Protein AF-A0A9W7TCC4-F1 (afdb_monomer)

Sequence (166 aa):
MDSANQDINLNSPHKGLGSDSLSDVPEERGAVAVSPVTLPPGLTEEEAEELRLELTKVEEEMYTLRQVLSAKERHAAELKRKLGLSPLSELKQNITKSWQDVQTSNAYLSASSTLDDIANSEVYKKTQETLSQAGQKTSAAFSTVGTAISRKLGDMRALPFSNSFG

Secondary structure (DSSP, 8-state):
--PPPP-------------------------------PPPTT--HHHHHHHHHHHHHHHHHHHHHHHHHHHHHHHHHHHHHHTT--HHHHHHHHHHHHHHHHHH-HHHHHHHHHHHHHHHSHHHHHHHHHHHHHHHHHHHHHHHHHHHHHHHHHHHHTS-------

Solvent-accessible surface area (backbone atoms only — not comparable to full-atom values): 10327 Å² total; per-residue (Å²): 139,80,81,84,85,79,87,81,84,83,88,74,88,85,83,79,89,85,88,78,80,89,88,87,84,82,91,80,84,89,75,93,72,76,72,74,84,71,69,62,95,91,59,52,71,67,59,54,51,50,52,52,52,50,50,51,52,52,51,51,50,52,54,50,50,52,52,53,46,54,52,50,52,52,50,51,53,50,51,30,47,76,72,58,65,30,75,67,47,54,50,52,50,50,53,53,47,54,52,51,49,51,67,68,25,67,68,46,51,49,52,53,48,51,50,52,49,48,66,68,26,66,69,46,45,50,48,52,50,49,50,49,52,51,47,50,56,49,49,51,51,49,51,49,53,52,49,52,51,53,48,55,53,50,55,66,71,67,57,79,89,76,78,90,80,134

pLDDT: mean 75.92, std 17.82, range [37.34, 98.81]

Foldseek 3Di:
DDDDDDDDDPDDDDDDDDDDDDDDDDDDDDDPPPPPPPPDPPDDPVNVVVVVVVVVVVVVVVVVVVVVVVVVVVVVQVVCVVVQVHPVSVVVVVVVVVVVCCCPPPVNVVVVVVVVCCCPPPVNVVVVVVCVVVVVVVVVVVVVVVVVVVVVVVVVVPDDPDDDDD

Structure (mmCIF, N/CA/C/O backbone):
data_AF-A0A9W7TCC4-F1
#
_entry.id   AF-A0A9W7TCC4-F1
#
loop_
_atom_site.group_PDB
_atom_site.id
_atom_site.type_symbol
_atom_site.label_atom_id
_atom_site.label_alt_id
_atom_site.label_comp_id
_atom_site.label_asym_id
_atom_site.label_entity_id
_atom_site.label_seq_id
_atom_site.pdbx_PDB_ins_code
_atom_site.Cartn_x
_atom_site.Cartn_y
_atom_site.Cartn_z
_atom_site.occupancy
_atom_site.B_iso_or_equiv
_atom_site.auth_seq_id
_atom_site.auth_comp_id
_atom_site.auth_asym_id
_atom_site.auth_atom_id
_atom_site.pdbx_PDB_model_num
ATOM 1 N N . MET A 1 1 ? 30.306 -22.156 -1.796 1.00 43.38 1 MET A N 1
ATOM 2 C CA . MET A 1 1 ? 30.658 -23.392 -1.079 1.00 43.38 1 MET A CA 1
ATOM 3 C C . MET A 1 1 ? 31.672 -22.984 -0.024 1.00 43.38 1 MET A C 1
ATOM 5 O O . MET A 1 1 ? 32.713 -22.483 -0.413 1.00 43.38 1 MET A O 1
ATOM 9 N N . ASP A 1 2 ? 31.411 -22.972 1.278 1.00 48.81 2 ASP A N 1
ATOM 10 C CA . ASP A 1 2 ? 30.270 -23.456 2.055 1.00 48.81 2 ASP A CA 1
ATOM 11 C C . ASP A 1 2 ? 30.169 -22.654 3.361 1.00 48.81 2 ASP A C 1
ATOM 13 O O . ASP A 1 2 ? 31.183 -22.322 3.977 1.00 48.81 2 ASP A O 1
ATOM 17 N N . SER A 1 3 ? 28.937 -22.311 3.745 1.00 54.41 3 SER A N 1
ATOM 18 C CA . SER A 1 3 ? 28.612 -21.658 5.014 1.00 54.41 3 SER A CA 1
ATOM 19 C C . SER A 1 3 ? 28.713 -22.654 6.164 1.00 54.41 3 SER A C 1
ATOM 21 O O . SER A 1 3 ? 28.265 -23.793 6.054 1.00 54.41 3 SER A O 1
ATOM 23 N N . ALA A 1 4 ? 29.269 -22.184 7.279 1.00 55.31 4 ALA A N 1
ATOM 24 C CA . ALA A 1 4 ? 29.391 -22.912 8.531 1.00 55.31 4 ALA A CA 1
ATOM 25 C C . ALA A 1 4 ? 28.041 -23.481 9.007 1.00 55.31 4 ALA A C 1
ATOM 27 O O . ALA A 1 4 ? 27.043 -22.766 9.113 1.00 55.31 4 ALA A O 1
ATOM 28 N N . ASN A 1 5 ? 28.056 -24.782 9.295 1.00 57.69 5 ASN A N 1
ATOM 29 C CA . ASN A 1 5 ? 26.964 -25.559 9.866 1.00 57.69 5 ASN A CA 1
ATOM 30 C C . ASN A 1 5 ? 26.529 -24.985 11.224 1.00 57.69 5 ASN A C 1
ATOM 32 O O . ASN A 1 5 ? 27.350 -24.832 12.126 1.00 57.69 5 ASN A O 1
ATOM 36 N N . GLN A 1 6 ? 25.236 -24.692 11.366 1.00 61.41 6 GLN A N 1
ATOM 37 C CA . GLN A 1 6 ? 24.588 -24.456 12.654 1.00 61.41 6 GLN A CA 1
ATOM 38 C C . GLN A 1 6 ? 24.046 -25.791 13.176 1.00 61.41 6 GLN A C 1
ATOM 40 O O . GLN A 1 6 ? 23.186 -26.405 12.544 1.00 61.41 6 GLN A O 1
ATOM 45 N N . ASP A 1 7 ? 24.551 -26.230 14.326 1.00 58.03 7 ASP A N 1
ATOM 46 C CA . ASP A 1 7 ? 24.099 -27.428 15.030 1.00 58.03 7 ASP A CA 1
ATOM 47 C C . ASP A 1 7 ? 22.689 -27.224 15.612 1.00 58.03 7 ASP A C 1
ATOM 49 O O . ASP A 1 7 ? 22.500 -26.602 16.658 1.00 58.03 7 ASP A O 1
ATOM 53 N N . ILE A 1 8 ? 21.676 -27.772 14.941 1.00 63.12 8 ILE A N 1
ATOM 54 C CA . ILE A 1 8 ? 20.323 -27.941 15.487 1.00 63.12 8 ILE A CA 1
ATOM 55 C C . ILE A 1 8 ? 20.292 -29.228 16.314 1.00 63.12 8 ILE A C 1
ATOM 57 O O . ILE A 1 8 ? 20.083 -30.325 15.799 1.00 63.12 8 ILE A O 1
ATOM 61 N N . ASN A 1 9 ? 20.515 -29.097 17.620 1.00 54.69 9 ASN A N 1
ATOM 62 C CA . ASN A 1 9 ? 20.308 -30.182 18.574 1.00 54.69 9 ASN A CA 1
ATOM 63 C C . ASN A 1 9 ? 18.808 -30.306 18.900 1.00 54.69 9 ASN A C 1
ATOM 65 O O . ASN A 1 9 ? 18.261 -29.506 19.656 1.00 54.69 9 ASN A O 1
ATOM 69 N N . LEU A 1 10 ? 18.149 -31.311 18.315 1.00 63.31 10 LEU A N 1
ATOM 70 C CA . LEU A 1 10 ? 16.726 -31.624 18.505 1.00 63.31 10 LEU A CA 1
ATOM 71 C C . LEU A 1 10 ? 16.504 -32.884 19.355 1.00 63.31 10 LEU A C 1
ATOM 73 O O . LEU A 1 10 ? 15.651 -33.709 19.030 1.00 63.31 10 LEU A O 1
ATOM 77 N N . ASN A 1 11 ? 17.247 -33.060 20.449 1.00 51.44 11 ASN A N 1
ATOM 78 C CA . ASN A 1 11 ? 16.976 -34.167 21.364 1.00 51.44 11 ASN A CA 1
ATOM 79 C C . ASN A 1 11 ? 16.192 -33.712 22.606 1.00 51.44 11 ASN A C 1
ATOM 81 O O . ASN A 1 11 ? 16.758 -33.275 23.606 1.00 51.44 11 ASN A O 1
ATOM 85 N N . SER A 1 12 ? 14.869 -33.853 22.557 1.00 55.59 12 SER A N 1
ATOM 86 C CA . SER A 1 12 ? 14.015 -33.938 23.748 1.00 55.59 12 SER A CA 1
ATOM 87 C C . SER A 1 12 ? 12.952 -35.013 23.514 1.00 55.59 12 SER A C 1
ATOM 89 O O . SER A 1 12 ? 12.060 -34.810 22.690 1.00 55.59 12 SER A O 1
ATOM 91 N N . PRO A 1 13 ? 13.021 -36.170 24.196 1.00 55.50 13 PRO A N 1
ATOM 92 C CA . PRO A 1 13 ? 12.022 -37.214 24.047 1.00 55.50 13 PRO A CA 1
ATOM 93 C C . PRO A 1 13 ? 10.871 -36.960 25.025 1.00 55.50 13 PRO A C 1
ATOM 95 O O . PRO A 1 13 ? 10.950 -37.343 26.191 1.00 55.50 13 PRO A O 1
ATOM 98 N N . HIS A 1 14 ? 9.775 -36.352 24.563 1.00 47.50 14 HIS A N 1
ATOM 99 C CA . HIS A 1 14 ? 8.515 -36.425 25.305 1.00 47.50 14 HIS A CA 1
ATOM 100 C C . HIS A 1 14 ? 7.776 -37.712 24.927 1.00 47.50 14 HIS A C 1
ATOM 102 O O . HIS A 1 14 ? 7.157 -37.835 23.872 1.00 47.50 14 HIS A O 1
ATOM 108 N N . LYS A 1 15 ? 7.901 -38.695 25.819 1.00 57.75 15 LYS A N 1
ATOM 109 C CA . LYS A 1 15 ? 7.148 -39.947 25.858 1.00 57.75 15 LYS A CA 1
ATOM 110 C C . LYS A 1 15 ? 5.906 -39.741 26.734 1.00 57.75 15 LYS A C 1
ATOM 112 O O . LYS A 1 15 ? 6.040 -39.349 27.888 1.00 57.75 15 LYS A O 1
ATOM 117 N N . GLY A 1 16 ? 4.729 -40.041 26.190 1.00 40.12 16 GLY A N 1
ATOM 118 C CA . GLY A 1 16 ? 3.436 -40.075 26.890 1.00 40.12 16 GLY A CA 1
ATOM 119 C C . GLY A 1 16 ? 2.308 -40.177 25.857 1.00 40.12 16 GLY A C 1
ATOM 120 O O . GLY A 1 16 ? 1.907 -39.161 25.313 1.00 40.12 16 GLY A O 1
ATOM 121 N N . LEU A 1 17 ? 2.038 -41.354 25.281 1.00 46.97 17 LEU A N 1
ATOM 122 C CA . LEU A 1 17 ? 1.088 -42.379 25.760 1.00 46.97 17 LEU A CA 1
ATOM 123 C C . LEU A 1 17 ? -0.320 -41.827 26.027 1.00 46.97 17 LEU A C 1
ATOM 125 O O . LEU A 1 17 ? -0.515 -41.065 26.967 1.00 46.97 17 LEU A O 1
ATOM 129 N N . GLY A 1 18 ? -1.284 -42.291 25.225 1.00 39.81 18 GLY A N 1
ATOM 130 C CA . GLY A 1 18 ? -2.713 -42.109 25.481 1.00 39.81 18 GLY A CA 1
ATOM 131 C C . GLY A 1 18 ? -3.585 -42.008 24.229 1.00 39.81 18 GLY A C 1
ATOM 132 O O . GLY A 1 18 ? -4.419 -41.116 24.156 1.00 39.81 18 GLY A O 1
ATOM 133 N N . SER A 1 19 ? -3.394 -42.875 23.230 1.00 46.56 19 SER A N 1
ATOM 134 C CA . SER A 1 19 ? -4.420 -43.117 22.207 1.00 46.56 19 SER A CA 1
ATOM 135 C C . SER A 1 19 ? -4.948 -44.522 22.438 1.00 46.56 19 SER A C 1
ATOM 137 O O . SER A 1 19 ? -4.416 -45.476 21.884 1.00 46.56 19 SER A O 1
ATOM 139 N N . ASP A 1 20 ? -5.949 -44.634 23.309 1.00 41.66 20 ASP A N 1
ATOM 140 C CA . ASP A 1 20 ? -6.743 -45.847 23.438 1.00 41.66 20 ASP A CA 1
ATOM 141 C C . ASP A 1 20 ? -8.186 -45.543 23.036 1.00 41.66 20 ASP A C 1
ATOM 143 O O . ASP A 1 20 ? -8.933 -44.853 23.723 1.00 41.66 20 ASP A O 1
ATOM 147 N N . SER A 1 21 ? -8.509 -46.084 21.865 1.00 39.66 21 SER A N 1
ATOM 148 C CA . SER A 1 21 ? -9.738 -46.812 21.568 1.00 39.66 21 SER A CA 1
ATOM 149 C C . SER A 1 21 ? -11.073 -46.080 21.723 1.00 39.66 21 SER A C 1
ATOM 151 O O . SER A 1 21 ? -11.728 -46.079 22.763 1.00 39.66 21 SER A O 1
ATOM 153 N N . LEU A 1 22 ? -11.528 -45.550 20.589 1.00 46.53 22 LEU A N 1
ATOM 154 C CA . LEU A 1 22 ? -12.937 -45.331 20.303 1.00 46.53 22 LEU A CA 1
ATOM 155 C C . LEU A 1 22 ? -13.631 -46.689 20.090 1.00 46.53 22 LEU A C 1
ATOM 157 O O . LEU A 1 22 ? -13.135 -47.505 19.312 1.00 46.53 22 LEU A O 1
ATOM 161 N N . SER A 1 23 ? -14.839 -46.812 20.647 1.00 46.59 23 SER A N 1
ATOM 162 C CA . SER A 1 23 ? -15.944 -47.724 20.281 1.00 46.59 23 SER A CA 1
ATOM 163 C C . SER A 1 23 ? -16.209 -48.857 21.272 1.00 46.59 23 SER A C 1
ATOM 165 O O . SER A 1 23 ? -15.706 -49.961 21.107 1.00 46.59 23 SER A O 1
ATOM 167 N N . ASP A 1 24 ? -17.107 -48.605 22.226 1.00 37.34 24 ASP A N 1
ATOM 168 C CA . ASP A 1 24 ? -18.265 -49.488 22.386 1.00 37.34 24 ASP A CA 1
ATOM 169 C C . ASP A 1 24 ? -19.438 -48.705 22.999 1.00 37.34 24 ASP A C 1
ATOM 171 O O . ASP A 1 24 ? -19.295 -48.041 24.025 1.00 37.34 24 ASP A O 1
ATOM 175 N N . VAL A 1 25 ? -20.581 -48.732 22.318 1.00 50.84 25 VAL A N 1
ATOM 176 C CA . VAL A 1 25 ? -21.860 -48.147 22.739 1.00 50.84 25 VAL A CA 1
ATOM 177 C C . VAL A 1 25 ? -22.852 -49.299 22.793 1.00 50.84 25 VAL A C 1
ATOM 179 O O . VAL A 1 25 ? -22.995 -50.011 21.799 1.00 50.84 25 VAL A O 1
ATOM 182 N N . PRO A 1 26 ? -23.635 -49.396 23.875 1.00 52.12 26 PRO A N 1
ATOM 183 C CA . PRO A 1 26 ? -25.046 -49.694 23.694 1.00 52.12 26 PRO A CA 1
ATOM 184 C C . PRO A 1 26 ? -25.919 -48.589 24.290 1.00 52.12 26 PRO A C 1
ATOM 186 O O . PRO A 1 26 ? -25.767 -48.171 25.437 1.00 52.12 26 PRO A O 1
ATOM 189 N N . GLU A 1 27 ? -26.846 -48.133 23.454 1.00 55.88 27 GLU A N 1
ATOM 190 C CA . GLU A 1 27 ? -27.991 -47.303 23.795 1.00 55.88 27 GLU A CA 1
ATOM 191 C C . GLU A 1 27 ? -28.825 -47.931 24.923 1.00 55.88 27 GLU A C 1
ATOM 193 O O . GLU A 1 27 ? -29.210 -49.090 24.808 1.00 55.88 27 GLU A O 1
ATOM 198 N N . GLU A 1 28 ? -29.240 -47.146 25.923 1.00 40.44 28 GLU A N 1
ATOM 199 C CA . GLU A 1 28 ? -30.643 -47.181 26.353 1.00 40.44 28 GLU A CA 1
ATOM 200 C C . GLU A 1 28 ? -31.051 -45.938 27.165 1.00 40.44 28 GLU A C 1
ATOM 202 O O . GLU A 1 28 ? -30.526 -45.655 28.236 1.00 40.44 28 GLU A O 1
ATOM 207 N N . ARG A 1 29 ? -32.059 -45.238 26.633 1.00 44.53 29 ARG A N 1
ATOM 208 C CA . ARG A 1 29 ? -33.106 -44.470 27.330 1.00 44.53 29 ARG A CA 1
ATOM 209 C C . ARG A 1 29 ? -32.709 -43.429 28.389 1.00 44.53 29 ARG A C 1
ATOM 211 O O . ARG A 1 29 ? -32.609 -43.694 29.577 1.00 44.53 29 ARG A O 1
ATOM 218 N N . GLY A 1 30 ? -32.873 -42.177 27.963 1.00 45.75 30 GLY A N 1
ATOM 219 C CA . GLY A 1 30 ? -33.989 -41.384 28.482 1.00 45.75 30 GLY A CA 1
ATOM 220 C C . GLY A 1 30 ? -33.778 -40.685 29.821 1.00 45.75 30 GLY A C 1
ATOM 221 O O . GLY A 1 30 ? -34.358 -41.081 30.821 1.00 45.75 30 GLY A O 1
ATOM 222 N N . ALA A 1 31 ? -33.106 -39.539 29.785 1.00 39.94 31 ALA A N 1
ATOM 223 C CA . ALA A 1 31 ? -33.508 -38.362 30.548 1.00 39.94 31 ALA A CA 1
ATOM 224 C C . ALA A 1 31 ? -32.854 -37.136 29.909 1.00 39.94 31 ALA A C 1
ATOM 226 O O . ALA A 1 31 ? -31.634 -37.067 29.776 1.00 39.94 31 ALA A O 1
ATOM 227 N N . VAL A 1 32 ? -33.669 -36.164 29.503 1.00 49.84 32 VAL A N 1
ATOM 228 C CA . VAL A 1 32 ? -33.206 -34.823 29.143 1.00 49.84 32 VAL A CA 1
ATOM 229 C C . VAL A 1 32 ? -32.756 -34.157 30.442 1.00 49.84 32 VAL A C 1
ATOM 231 O O . VAL A 1 32 ? -33.521 -33.451 31.090 1.00 49.84 32 VAL A O 1
ATOM 234 N N . ALA A 1 33 ? -31.533 -34.446 30.876 1.00 41.66 33 ALA A N 1
ATOM 235 C CA . ALA A 1 33 ? -30.890 -33.705 31.944 1.00 41.66 33 ALA A CA 1
ATOM 236 C C . ALA A 1 33 ? -30.347 -32.412 31.331 1.00 41.66 33 ALA A C 1
ATOM 238 O O . ALA A 1 33 ? -29.205 -32.338 30.883 1.00 41.66 33 ALA A O 1
ATOM 239 N N . VAL A 1 34 ? -31.188 -31.376 31.297 1.00 50.44 34 VAL A N 1
ATOM 240 C CA . VAL A 1 34 ? -30.661 -30.016 31.413 1.00 50.44 34 VAL A CA 1
ATOM 241 C C . VAL A 1 34 ? -29.979 -29.996 32.775 1.00 50.44 34 VAL A C 1
ATOM 243 O O . VAL A 1 34 ? -30.662 -29.998 33.799 1.00 50.44 34 VAL A O 1
ATOM 246 N N . SER A 1 35 ? -28.647 -30.093 32.800 1.00 44.75 35 SER A N 1
ATOM 247 C CA . SER A 1 35 ? -27.892 -29.866 34.032 1.00 44.75 35 SER A CA 1
ATOM 248 C C . SER A 1 35 ? -28.373 -28.541 34.622 1.00 44.75 35 SER A C 1
ATOM 250 O O . SER A 1 35 ? -28.327 -27.533 33.908 1.00 44.75 35 SER A O 1
ATOM 252 N N . PRO A 1 36 ? -28.851 -28.507 35.879 1.00 49.94 36 PRO A N 1
ATOM 253 C CA . PRO A 1 36 ? -29.094 -27.235 36.525 1.00 49.94 36 PRO A CA 1
ATOM 254 C C . PRO A 1 36 ? -27.748 -26.518 36.542 1.00 49.94 36 PRO A C 1
ATOM 256 O O . PRO A 1 36 ? -26.736 -27.097 36.941 1.00 49.94 36 PRO A O 1
ATOM 259 N N . VAL A 1 37 ? -27.715 -25.284 36.047 1.00 60.62 37 VAL A N 1
ATOM 260 C CA . VAL A 1 37 ? -26.576 -24.392 36.249 1.00 60.62 37 VAL A CA 1
ATOM 261 C C . VAL A 1 37 ? -26.499 -24.169 37.757 1.00 60.62 37 VAL A C 1
ATOM 263 O O . VAL A 1 37 ? -27.180 -23.308 38.300 1.00 60.62 37 VAL A O 1
ATOM 266 N N . THR A 1 38 ? -25.775 -25.034 38.464 1.00 62.31 38 THR A N 1
ATOM 26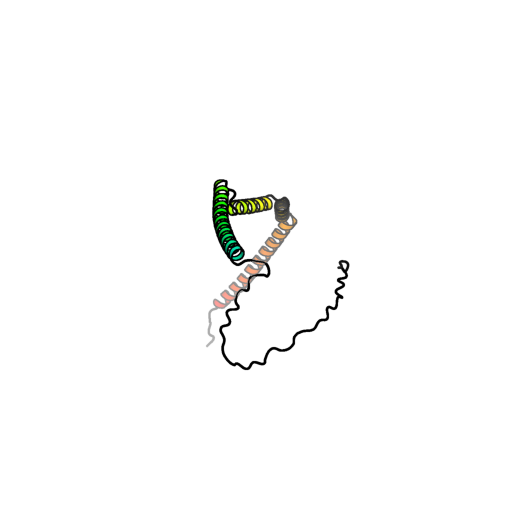7 C CA . THR A 1 38 ? -25.557 -24.897 39.900 1.00 62.31 38 THR A CA 1
ATOM 268 C C . THR A 1 38 ? -24.705 -23.655 40.098 1.00 62.31 38 THR A C 1
ATOM 270 O O . THR A 1 38 ? -23.599 -23.573 39.561 1.00 62.31 38 THR A O 1
ATOM 273 N N . LEU A 1 39 ? -25.251 -22.676 40.823 1.00 62.41 39 LEU A N 1
ATOM 274 C CA . LEU A 1 39 ? -24.539 -21.456 41.179 1.00 62.41 39 LEU A CA 1
ATOM 275 C C . LEU A 1 39 ? -23.186 -21.801 41.822 1.00 62.41 39 LEU A C 1
ATOM 277 O O . LEU A 1 39 ? -23.107 -22.757 42.603 1.00 62.41 39 LEU A O 1
ATOM 281 N N . PRO A 1 40 ? -22.113 -21.059 41.498 1.00 71.44 40 PRO A N 1
ATOM 282 C CA . PRO A 1 40 ? -20.815 -21.279 42.116 1.00 71.44 40 PRO A CA 1
ATOM 283 C C . PRO A 1 40 ? -20.931 -21.162 43.649 1.00 71.44 40 PRO A C 1
ATOM 285 O O . PRO A 1 40 ? -21.664 -20.304 44.147 1.00 71.44 40 PRO A O 1
ATOM 288 N N . PRO A 1 41 ? -20.238 -22.025 44.418 1.00 64.94 41 PRO A N 1
ATOM 289 C CA . PRO A 1 41 ? -20.377 -22.058 45.869 1.00 64.94 41 PRO A CA 1
ATOM 290 C C . PRO A 1 41 ? -19.979 -20.707 46.477 1.00 64.94 41 PRO A C 1
ATOM 292 O O . PRO A 1 41 ? -18.839 -20.273 46.333 1.00 64.94 41 PRO A O 1
ATOM 295 N N . GLY A 1 42 ? -20.932 -20.060 47.155 1.00 66.31 42 GLY A N 1
ATOM 296 C CA . GLY A 1 42 ? -20.759 -18.750 47.792 1.00 66.31 42 GLY A CA 1
ATOM 297 C C . GLY A 1 42 ? -21.479 -17.584 47.107 1.00 66.31 42 GLY A C 1
ATOM 298 O O . GLY A 1 42 ? -21.446 -16.492 47.660 1.00 66.31 42 GLY A O 1
ATOM 299 N N . LEU A 1 43 ? -22.133 -17.805 45.961 1.00 68.44 43 LEU A N 1
ATOM 300 C CA . LEU A 1 43 ? -22.915 -16.787 45.256 1.00 68.44 43 LEU A CA 1
ATOM 301 C C . LEU A 1 43 ? -24.412 -16.983 45.531 1.00 68.44 43 LEU A C 1
ATOM 303 O O . LEU A 1 43 ? -24.942 -18.079 45.327 1.00 68.44 43 LEU A O 1
ATOM 307 N N . THR A 1 44 ? -25.087 -15.942 46.011 1.00 82.69 44 THR A N 1
ATOM 308 C CA . THR A 1 44 ? -26.548 -15.959 46.177 1.00 82.69 44 THR A CA 1
ATOM 309 C C . THR A 1 44 ? -27.248 -15.805 44.822 1.00 82.69 44 THR A C 1
ATOM 311 O O . THR A 1 44 ? -26.654 -15.325 43.857 1.00 82.69 44 THR A O 1
ATOM 314 N N . GLU A 1 45 ? -28.508 -16.242 44.714 1.00 81.06 45 GLU A N 1
ATOM 315 C CA . GLU A 1 45 ? -29.257 -16.155 43.446 1.00 81.06 45 GLU A CA 1
ATOM 316 C C . GLU A 1 45 ? -29.431 -14.700 42.980 1.00 81.06 45 GLU A C 1
ATOM 318 O O . GLU A 1 45 ? -29.254 -14.413 41.801 1.00 81.06 45 GLU A O 1
ATOM 323 N N . GLU A 1 46 ? -29.668 -13.767 43.907 1.00 83.56 46 GLU A N 1
ATOM 324 C CA . GLU A 1 46 ? -29.775 -12.330 43.607 1.00 83.56 46 GLU A CA 1
ATOM 325 C C . GLU A 1 46 ? -28.476 -11.755 43.021 1.00 83.56 46 GLU A C 1
ATOM 327 O O . GLU A 1 46 ? -28.511 -11.072 41.998 1.00 83.56 46 GLU A O 1
ATOM 332 N N . GLU A 1 47 ? -27.317 -12.090 43.595 1.00 86.88 47 GLU A N 1
ATOM 333 C CA . GLU A 1 47 ? -26.014 -11.666 43.057 1.00 86.88 47 GLU A CA 1
ATOM 334 C C . GLU A 1 47 ? -25.755 -12.260 41.663 1.00 86.88 47 GLU A C 1
ATOM 336 O O . GLU A 1 47 ? -25.164 -11.617 40.793 1.00 86.88 47 GLU A O 1
ATOM 341 N N . ALA A 1 48 ? -26.209 -13.491 41.418 1.00 85.25 48 ALA A N 1
ATOM 342 C CA . ALA A 1 48 ? -26.082 -14.133 40.116 1.00 85.25 48 ALA A CA 1
ATOM 343 C C . ALA A 1 48 ? -26.963 -13.471 39.045 1.00 85.25 48 ALA A C 1
ATOM 345 O O . ALA A 1 48 ? -26.563 -13.396 37.880 1.00 85.25 48 ALA A O 1
ATOM 346 N N . GLU A 1 49 ? -28.161 -13.011 39.408 1.00 88.75 49 GLU A N 1
ATOM 347 C CA . GLU A 1 49 ? -29.037 -12.245 38.519 1.00 88.75 49 GLU A CA 1
ATOM 348 C C . GLU A 1 49 ? -28.469 -10.850 38.218 1.00 88.75 49 GLU A C 1
ATOM 350 O O . GLU A 1 49 ? -28.428 -10.462 37.046 1.00 88.75 49 GLU A O 1
ATOM 355 N N . GLU A 1 50 ? -27.942 -10.136 39.220 1.00 91.62 50 GLU A N 1
ATOM 356 C CA . GLU A 1 50 ? -27.262 -8.847 39.011 1.00 91.62 50 GLU A CA 1
ATOM 357 C C . GLU A 1 50 ? -26.068 -8.975 38.058 1.00 91.62 50 GLU A C 1
ATOM 359 O O . GLU A 1 50 ? -25.953 -8.198 37.108 1.00 91.62 50 GLU A O 1
ATOM 364 N N . LEU A 1 51 ? -25.223 -9.996 38.236 1.00 94.75 51 LEU A N 1
ATOM 365 C CA . LEU A 1 51 ? -24.080 -10.233 37.348 1.00 94.75 51 LEU A CA 1
ATOM 366 C C . LEU A 1 51 ? -24.508 -10.528 35.906 1.00 94.75 51 LEU A C 1
ATOM 368 O O . LEU A 1 51 ? -23.830 -10.113 34.966 1.00 94.75 51 LEU A O 1
ATOM 372 N N . ARG A 1 52 ? -25.634 -11.222 35.696 1.00 93.94 52 ARG A N 1
ATOM 373 C CA . ARG A 1 52 ? -26.175 -11.457 34.345 1.00 93.94 52 ARG A CA 1
ATOM 374 C C . ARG A 1 52 ? -26.678 -10.167 33.703 1.00 93.94 52 ARG A C 1
ATOM 376 O O . ARG A 1 52 ? -26.470 -9.968 32.503 1.00 93.94 52 ARG A O 1
ATOM 383 N N . LEU A 1 53 ? -27.313 -9.292 34.480 1.00 96.69 53 LEU A N 1
ATOM 384 C CA . LEU A 1 53 ? -27.757 -7.979 34.009 1.00 96.69 53 LEU A CA 1
ATOM 385 C C . LEU A 1 53 ? -26.568 -7.083 33.653 1.00 96.69 53 LEU A C 1
ATOM 387 O O . LEU A 1 53 ? -26.556 -6.481 32.579 1.00 96.69 53 LEU A O 1
ATOM 391 N N . GLU A 1 54 ? -25.551 -7.026 34.514 1.00 97.56 54 GLU A N 1
ATOM 392 C CA . GLU A 1 54 ? -24.335 -6.256 34.249 1.00 97.56 54 GLU A CA 1
ATOM 393 C C . GLU A 1 54 ? -23.593 -6.793 33.025 1.00 97.56 54 GLU A C 1
ATOM 395 O O . GLU A 1 54 ? -23.216 -6.012 32.152 1.00 97.56 54 GLU A O 1
ATOM 400 N N . LEU A 1 55 ? -23.454 -8.117 32.904 1.00 97.25 55 LEU A N 1
ATOM 401 C CA . LEU A 1 55 ? -22.849 -8.741 31.731 1.00 97.25 55 LEU A CA 1
ATOM 402 C C . LEU A 1 55 ? -23.590 -8.347 30.449 1.00 97.25 55 LEU A C 1
ATOM 404 O O . LEU A 1 55 ? -22.955 -7.897 29.499 1.00 97.25 55 LEU A O 1
ATOM 408 N N . THR A 1 56 ? -24.923 -8.441 30.451 1.00 97.94 56 THR A N 1
ATOM 409 C CA . THR A 1 56 ? -25.757 -8.051 29.301 1.00 97.94 56 THR A CA 1
ATOM 410 C C . THR A 1 56 ? -25.517 -6.588 28.925 1.00 97.94 56 THR A C 1
ATOM 412 O O . THR A 1 56 ? -25.285 -6.264 27.761 1.00 97.94 56 THR A O 1
ATOM 415 N N . LYS A 1 57 ? -25.488 -5.692 29.917 1.00 98.44 57 LYS A N 1
ATOM 416 C CA . LYS A 1 57 ? -25.210 -4.270 29.700 1.00 98.44 57 LYS A CA 1
ATOM 417 C C . LYS A 1 57 ? -23.809 -4.037 29.116 1.00 98.44 57 LYS A C 1
ATOM 419 O O . LYS A 1 57 ? -23.659 -3.263 28.172 1.00 98.44 57 LYS A O 1
ATOM 424 N N . VAL A 1 58 ? -22.783 -4.710 29.639 1.00 98.62 58 VAL A N 1
ATOM 425 C CA . VAL A 1 58 ? -21.404 -4.609 29.129 1.00 98.62 58 VAL A CA 1
ATOM 426 C C . VAL A 1 58 ? -21.309 -5.125 27.689 1.00 98.62 58 VAL A C 1
ATOM 428 O O . VAL A 1 58 ? -20.596 -4.543 26.868 1.00 98.62 58 VAL A O 1
ATOM 431 N N . GLU A 1 59 ? -22.043 -6.180 27.341 1.00 98.38 59 GLU A N 1
ATOM 432 C CA . GLU A 1 59 ? -22.107 -6.701 25.972 1.00 98.38 59 GLU A CA 1
ATOM 433 C C . GLU A 1 59 ? -22.763 -5.707 25.000 1.00 98.38 59 GLU A C 1
ATOM 435 O O . GLU A 1 59 ? -22.255 -5.499 23.892 1.00 98.38 59 GLU A O 1
ATOM 440 N N . GLU A 1 60 ? -23.837 -5.033 25.416 1.00 98.62 60 GLU A N 1
ATOM 441 C CA . GLU A 1 60 ? -24.487 -3.966 24.642 1.00 98.62 60 GLU A CA 1
ATOM 442 C C . GLU A 1 60 ? -23.575 -2.746 24.446 1.00 98.62 60 GLU A C 1
ATOM 444 O O . GLU A 1 60 ? -23.479 -2.188 23.342 1.00 98.62 60 GLU A O 1
ATOM 449 N N . GLU A 1 61 ? -22.854 -2.341 25.493 1.00 98.56 61 GLU A N 1
ATOM 450 C CA . GLU A 1 61 ? -21.848 -1.283 25.414 1.00 98.56 61 GLU A CA 1
ATOM 451 C C . GLU A 1 61 ? -20.715 -1.681 24.463 1.00 98.56 61 GLU A C 1
ATOM 453 O O . GLU A 1 61 ? -20.358 -0.905 23.573 1.00 98.56 61 GLU A O 1
ATOM 458 N N . MET A 1 62 ? -20.199 -2.912 24.561 1.00 98.56 62 MET A N 1
ATOM 459 C CA . MET A 1 62 ? -19.196 -3.438 23.633 1.00 98.56 62 MET A CA 1
ATOM 460 C C . MET A 1 62 ? -19.707 -3.397 22.188 1.00 98.56 62 MET A C 1
ATOM 462 O O . MET A 1 62 ? -18.975 -2.986 21.280 1.00 98.56 62 MET A O 1
ATOM 466 N N . TYR A 1 63 ? -20.951 -3.811 21.952 1.00 98.56 63 TYR A N 1
ATOM 467 C CA . TYR A 1 63 ? -21.560 -3.773 20.626 1.00 98.56 63 TYR A CA 1
ATOM 468 C C . TYR A 1 63 ? -21.649 -2.340 20.088 1.00 98.56 63 TYR A C 1
ATOM 470 O O . TYR A 1 63 ? -21.249 -2.061 18.952 1.00 98.56 63 TYR A O 1
ATOM 478 N N . THR A 1 64 ? -22.100 -1.404 20.919 1.00 98.62 64 THR A N 1
ATOM 479 C CA . THR A 1 64 ? -22.188 0.019 20.5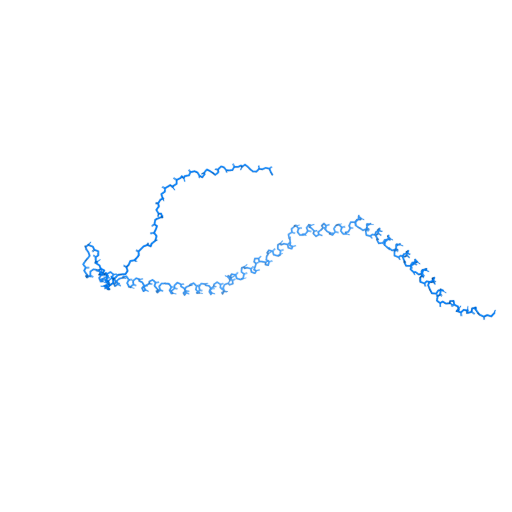73 1.00 98.62 64 THR A CA 1
ATOM 480 C C . THR A 1 64 ? -20.812 0.610 20.274 1.00 98.62 64 THR A C 1
ATOM 482 O O . THR A 1 64 ? -20.629 1.278 19.254 1.00 98.62 64 THR A O 1
ATOM 485 N N . LEU A 1 65 ? -19.807 0.315 21.099 1.00 98.81 65 LEU A N 1
ATOM 486 C CA . LEU A 1 65 ? -18.436 0.781 20.898 1.00 98.81 65 LEU A CA 1
ATOM 487 C C . LEU A 1 65 ? -17.848 0.271 19.579 1.00 98.81 65 LEU A C 1
ATOM 489 O O . LEU A 1 65 ? -17.216 1.045 18.861 1.00 98.81 65 LEU A O 1
ATOM 493 N N . ARG A 1 66 ? -18.107 -0.986 19.200 1.00 98.69 66 ARG A N 1
ATOM 494 C CA . ARG A 1 66 ? -17.697 -1.529 17.892 1.00 98.69 66 ARG A CA 1
ATOM 495 C C . ARG A 1 66 ? -18.338 -0.771 16.732 1.00 98.69 66 ARG A C 1
ATOM 497 O O . ARG A 1 66 ? -17.660 -0.464 15.751 1.00 98.69 66 ARG A O 1
ATOM 504 N N . GLN A 1 67 ? -19.622 -0.429 16.840 1.00 98.75 67 GLN A N 1
ATOM 505 C CA . GLN A 1 67 ? -20.306 0.363 15.815 1.00 98.75 67 GLN A CA 1
ATOM 506 C C . GLN A 1 67 ? -19.726 1.775 15.702 1.00 98.75 67 GLN A C 1
ATOM 508 O O . GLN A 1 67 ? -19.439 2.239 14.594 1.00 98.75 67 GLN A O 1
ATOM 513 N N . VAL A 1 68 ? -19.513 2.445 16.839 1.00 98.75 68 VAL A N 1
ATOM 514 C CA . VAL A 1 68 ? -18.906 3.781 16.889 1.00 98.75 68 VAL A CA 1
ATOM 515 C C . VAL A 1 68 ? -17.499 3.750 16.303 1.00 98.75 68 VAL A C 1
ATOM 517 O O . VAL A 1 68 ? -17.163 4.613 15.491 1.00 98.75 68 VAL A O 1
ATOM 520 N N . LEU A 1 69 ? -16.694 2.746 16.652 1.00 98.69 69 LEU A N 1
ATOM 521 C CA . LEU A 1 69 ? -15.354 2.567 16.103 1.00 98.69 69 LEU A CA 1
ATOM 522 C C . LEU A 1 69 ? -15.403 2.386 14.584 1.00 98.69 69 LEU A C 1
ATOM 524 O O . LEU A 1 69 ? -14.749 3.138 13.869 1.00 98.69 69 LEU A O 1
ATOM 528 N N . SER A 1 70 ? -16.253 1.491 14.077 1.00 98.44 70 SER A N 1
ATOM 529 C CA . SER A 1 70 ? -16.417 1.292 12.631 1.00 98.44 70 SER A CA 1
ATOM 530 C C . SER A 1 70 ? -16.860 2.577 11.912 1.00 98.44 70 SER A C 1
ATOM 532 O O . SER A 1 70 ? -16.404 2.886 10.808 1.00 98.44 70 SER A O 1
ATOM 534 N N . ALA A 1 71 ? -17.720 3.385 12.543 1.00 98.50 71 ALA A N 1
ATOM 535 C CA . ALA A 1 71 ? -18.097 4.697 12.023 1.00 98.50 71 ALA A CA 1
ATOM 536 C C . ALA A 1 71 ? -16.919 5.688 12.008 1.00 98.50 71 ALA A C 1
ATOM 538 O O . ALA A 1 71 ? -16.735 6.403 11.019 1.00 98.50 71 ALA A O 1
ATOM 539 N N . LYS A 1 72 ? -16.093 5.711 13.063 1.00 98.31 72 LYS A N 1
ATOM 540 C CA . LYS A 1 72 ? -14.872 6.531 13.142 1.00 98.31 72 LYS A CA 1
ATOM 541 C C . LYS A 1 72 ? -13.839 6.109 12.099 1.00 98.31 72 LYS A C 1
ATOM 543 O O . LYS A 1 72 ? -13.264 6.979 11.453 1.00 98.31 72 LYS A O 1
ATOM 548 N N . GLU A 1 73 ? -13.639 4.812 11.892 1.00 97.88 73 GLU A N 1
ATOM 549 C CA . GLU A 1 73 ? -12.735 4.265 10.875 1.00 97.88 73 GLU A CA 1
ATOM 550 C C . GLU A 1 73 ? -13.160 4.688 9.467 1.00 97.88 73 GLU A C 1
ATOM 552 O O . GLU A 1 73 ? -12.339 5.201 8.702 1.00 97.88 73 GLU A O 1
ATOM 557 N N . ARG A 1 74 ? -14.457 4.577 9.142 1.00 97.31 74 ARG A N 1
ATOM 558 C CA . ARG A 1 74 ? -14.999 5.091 7.873 1.00 97.31 74 ARG A CA 1
ATOM 559 C C . ARG A 1 74 ? -14.788 6.594 7.723 1.00 97.31 74 ARG A C 1
ATOM 561 O O . ARG A 1 74 ? -14.376 7.047 6.658 1.00 97.31 74 ARG A O 1
ATOM 568 N N . HIS A 1 75 ? -15.034 7.372 8.775 1.00 97.75 75 HIS A N 1
ATOM 569 C CA . HIS A 1 75 ? -14.818 8.817 8.738 1.00 97.75 75 HIS A CA 1
ATOM 570 C C . HIS A 1 75 ? -13.337 9.177 8.539 1.00 97.75 75 HIS A C 1
ATOM 572 O O . HIS A 1 75 ? -13.014 10.055 7.743 1.00 97.75 75 HIS A O 1
ATOM 578 N N . ALA A 1 76 ? -12.424 8.467 9.203 1.00 96.31 76 ALA A N 1
ATOM 579 C CA . ALA A 1 76 ? -10.988 8.646 9.022 1.00 96.31 76 ALA A CA 1
ATOM 580 C C . ALA A 1 76 ? -10.545 8.292 7.593 1.00 96.31 76 ALA A C 1
ATOM 582 O O . ALA A 1 76 ? -9.763 9.033 6.997 1.00 96.31 76 ALA A O 1
ATOM 583 N N . ALA A 1 77 ? -11.065 7.204 7.017 1.00 94.38 77 ALA A N 1
ATOM 584 C CA . ALA A 1 77 ? -10.809 6.838 5.624 1.00 94.38 77 ALA A CA 1
ATOM 585 C C . ALA A 1 77 ? -11.296 7.924 4.649 1.00 94.38 77 ALA A C 1
ATOM 587 O O . ALA A 1 77 ? -10.589 8.276 3.703 1.00 94.38 77 ALA A O 1
ATOM 588 N N . GLU A 1 78 ? -12.462 8.514 4.914 1.00 94.94 78 GLU A N 1
ATOM 589 C CA . GLU A 1 78 ? -12.995 9.619 4.119 1.00 94.94 78 GLU A CA 1
ATOM 590 C C . GLU A 1 78 ? -12.135 10.887 4.228 1.00 94.94 78 GLU A C 1
ATOM 592 O O . GLU A 1 78 ? -11.846 11.529 3.218 1.00 94.94 78 GLU A O 1
ATOM 597 N N . LEU A 1 79 ? -11.664 11.231 5.430 1.00 95.81 79 LEU A N 1
ATOM 598 C CA . LEU A 1 79 ? -10.728 12.341 5.627 1.00 95.81 79 LEU A CA 1
ATOM 599 C C . LEU A 1 79 ? -9.407 12.102 4.881 1.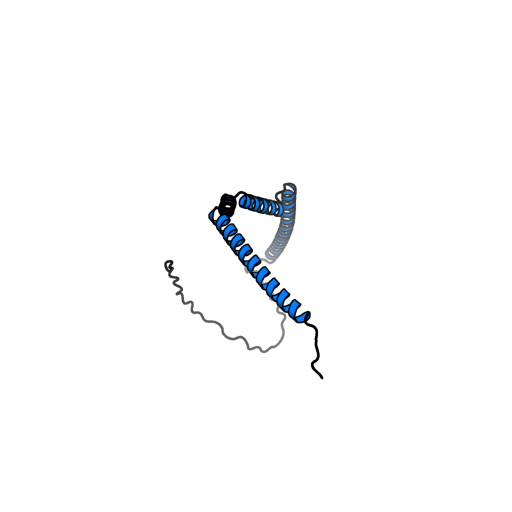00 95.81 79 LEU A C 1
ATOM 601 O O . LEU A 1 79 ? -8.945 12.997 4.176 1.00 95.81 79 LEU A O 1
ATOM 605 N N . LYS A 1 80 ? -8.834 10.890 4.957 1.00 94.00 80 LYS A N 1
ATOM 606 C CA . LYS A 1 80 ? -7.638 10.509 4.182 1.00 94.00 80 LYS A CA 1
ATOM 607 C C . LYS A 1 80 ? -7.864 10.674 2.680 1.00 94.00 80 LYS A C 1
ATOM 609 O O . LYS A 1 80 ? -7.013 11.237 1.998 1.00 94.00 80 LYS A O 1
ATOM 614 N N . ARG A 1 81 ? -9.028 10.255 2.171 1.00 91.00 81 ARG A N 1
ATOM 615 C CA . ARG A 1 81 ? -9.414 10.439 0.764 1.00 91.00 81 ARG A CA 1
ATOM 616 C C . ARG A 1 81 ? -9.467 11.918 0.377 1.00 91.00 81 ARG A C 1
ATOM 618 O O . ARG A 1 81 ? -8.886 12.282 -0.641 1.00 91.00 81 ARG A O 1
ATOM 625 N N . LYS A 1 82 ? -10.111 12.767 1.189 1.00 91.75 82 LYS A N 1
ATOM 626 C CA . LYS A 1 82 ? -10.191 14.224 0.956 1.00 91.75 82 LYS A CA 1
ATOM 627 C C . LYS A 1 82 ? -8.824 14.910 0.995 1.00 91.75 82 LYS A C 1
ATOM 629 O O . LYS A 1 82 ? -8.604 15.851 0.244 1.00 91.75 82 LYS A O 1
ATOM 634 N N . LEU A 1 83 ? -7.913 14.424 1.836 1.00 90.62 83 LEU A N 1
ATOM 635 C CA . LEU A 1 83 ? -6.528 14.899 1.916 1.00 90.62 83 LEU A CA 1
ATOM 636 C C . LEU A 1 83 ? -5.614 14.310 0.826 1.00 90.62 83 LEU A C 1
ATOM 638 O O . LEU A 1 83 ? -4.446 14.676 0.755 1.00 90.62 83 LEU A O 1
ATOM 642 N N . GLY A 1 84 ? -6.104 13.391 -0.012 1.00 86.69 84 GLY A N 1
ATOM 643 C CA . GLY A 1 84 ? -5.302 12.737 -1.053 1.00 86.69 84 GLY A CA 1
ATOM 644 C C . GLY A 1 84 ? -4.381 11.613 -0.555 1.00 86.69 84 GLY A C 1
ATOM 645 O O . GLY A 1 84 ? -3.660 11.025 -1.361 1.00 86.69 84 GLY A O 1
ATOM 646 N N . LEU A 1 85 ? -4.455 11.251 0.730 1.00 85.38 85 LEU A N 1
ATOM 647 C CA . LEU A 1 85 ? -3.725 10.152 1.389 1.00 85.38 85 LEU A CA 1
ATOM 648 C C . LEU A 1 85 ? -4.448 8.805 1.210 1.00 85.38 85 LEU A C 1
ATOM 650 O O . LEU A 1 85 ? -4.624 8.016 2.139 1.00 85.38 85 LEU A O 1
ATOM 654 N N . SER A 1 86 ? -4.987 8.587 0.015 1.00 85.62 86 SER A N 1
ATOM 655 C CA . SER A 1 86 ? -5.626 7.324 -0.343 1.00 85.62 86 SER A CA 1
ATOM 656 C C . SER A 1 86 ? -4.545 6.260 -0.581 1.00 85.62 86 SER A C 1
ATOM 658 O O . SER A 1 86 ? -3.574 6.565 -1.277 1.00 85.62 86 SER A O 1
ATOM 660 N N . PRO A 1 87 ? -4.726 5.001 -0.133 1.00 80.56 87 PRO A N 1
ATOM 661 C CA . PRO A 1 87 ? -3.792 3.907 -0.424 1.00 80.56 87 PRO A CA 1
ATOM 662 C C . PRO A 1 87 ? -3.463 3.761 -1.920 1.00 80.56 87 PRO A C 1
ATOM 664 O O . PRO A 1 87 ? -2.338 3.441 -2.294 1.00 80.56 87 PRO A O 1
ATOM 667 N N . LEU A 1 88 ? -4.430 4.056 -2.799 1.00 83.44 88 LEU A N 1
ATOM 668 C CA . LEU A 1 88 ? -4.226 4.032 -4.249 1.00 83.44 88 LEU A CA 1
ATOM 669 C C . LEU A 1 88 ? -3.365 5.208 -4.744 1.00 83.44 88 LEU A C 1
ATOM 671 O O . LEU A 1 88 ? -2.610 5.060 -5.702 1.00 83.44 88 LEU A O 1
ATOM 675 N N . SER A 1 89 ? -3.477 6.371 -4.098 1.00 82.19 89 SER A N 1
ATOM 676 C CA . SER A 1 89 ? -2.668 7.560 -4.396 1.00 82.19 89 SER A CA 1
ATOM 677 C C . SER A 1 89 ? -1.200 7.319 -4.043 1.00 82.19 89 SER A C 1
ATOM 679 O O . SER A 1 89 ? -0.323 7.558 -4.873 1.00 82.19 89 SER A O 1
ATOM 681 N N . GLU A 1 90 ? -0.941 6.748 -2.864 1.00 84.50 90 GLU A N 1
ATOM 682 C CA . GLU A 1 90 ? 0.403 6.368 -2.414 1.00 84.50 90 GLU A CA 1
ATOM 683 C C . GLU A 1 90 ? 1.025 5.299 -3.319 1.00 84.50 90 GLU A C 1
ATOM 685 O O . GLU A 1 90 ? 2.179 5.427 -3.729 1.00 84.50 90 GLU A O 1
ATOM 690 N N . LEU A 1 91 ? 0.254 4.275 -3.707 1.00 86.62 91 LEU A N 1
ATOM 691 C CA . LEU A 1 91 ? 0.713 3.256 -4.653 1.00 86.62 91 LEU A CA 1
ATOM 692 C C . LEU A 1 91 ? 1.065 3.868 -6.014 1.00 86.62 91 LEU A C 1
ATOM 694 O O . LEU A 1 91 ? 2.140 3.606 -6.551 1.00 86.62 91 LEU A O 1
ATOM 698 N N . LYS A 1 92 ? 0.178 4.706 -6.567 1.00 87.75 92 LYS A N 1
ATOM 699 C CA . LYS A 1 92 ? 0.413 5.374 -7.852 1.00 87.75 92 LYS A CA 1
ATOM 700 C C . LYS A 1 92 ? 1.663 6.248 -7.793 1.00 87.75 92 LYS A C 1
ATOM 702 O O . LYS A 1 92 ? 2.467 6.206 -8.723 1.00 87.75 92 LYS A O 1
ATOM 707 N N . GLN A 1 93 ? 1.836 7.022 -6.724 1.00 88.44 93 GLN A N 1
ATOM 708 C CA . GLN A 1 93 ? 3.020 7.858 -6.542 1.00 88.44 93 GLN A CA 1
ATOM 709 C C . GLN A 1 93 ? 4.295 7.025 -6.423 1.00 88.44 93 GLN A C 1
ATOM 711 O O . GLN A 1 93 ? 5.259 7.337 -7.116 1.00 88.44 93 GLN A O 1
ATOM 716 N N . ASN A 1 94 ? 4.296 5.953 -5.627 1.00 90.94 94 ASN A N 1
ATOM 717 C CA . ASN A 1 94 ? 5.460 5.077 -5.489 1.00 90.94 94 ASN A CA 1
ATOM 718 C C . ASN A 1 94 ? 5.840 4.418 -6.815 1.00 90.94 94 ASN A C 1
ATOM 720 O O . ASN A 1 94 ? 6.998 4.486 -7.199 1.00 90.94 94 ASN A O 1
ATOM 724 N N . ILE A 1 95 ? 4.881 3.864 -7.563 1.00 90.12 95 ILE A N 1
ATOM 725 C CA . ILE A 1 95 ? 5.164 3.252 -8.872 1.00 90.12 95 ILE A CA 1
ATOM 726 C C . ILE A 1 95 ? 5.682 4.297 -9.865 1.00 90.1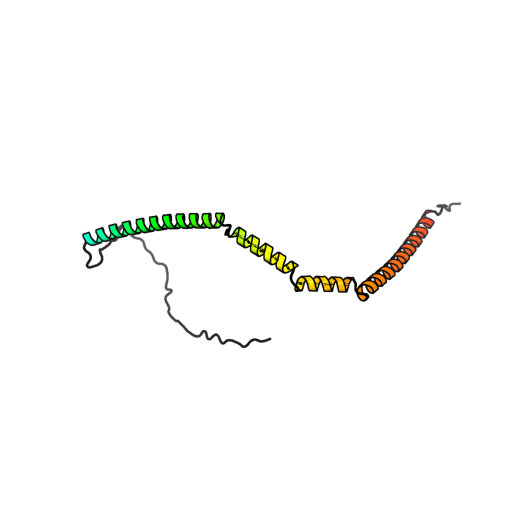2 95 ILE A C 1
ATOM 728 O O . ILE A 1 95 ? 6.675 4.054 -10.544 1.00 90.12 95 ILE A O 1
ATOM 732 N N . THR A 1 96 ? 5.038 5.468 -9.936 1.00 88.56 96 THR A N 1
ATOM 733 C CA . THR A 1 96 ? 5.465 6.551 -10.839 1.00 88.56 96 THR A CA 1
ATOM 734 C C . THR A 1 96 ? 6.885 6.994 -10.507 1.00 88.56 96 THR A C 1
ATOM 736 O O . THR A 1 96 ? 7.711 7.139 -11.402 1.00 88.56 96 THR A O 1
ATOM 739 N N . LYS A 1 97 ? 7.186 7.159 -9.217 1.00 90.38 97 LYS A N 1
ATOM 740 C CA . LYS A 1 97 ? 8.510 7.541 -8.741 1.00 90.38 97 LYS A CA 1
ATOM 741 C C . LYS A 1 97 ? 9.543 6.456 -9.018 1.00 90.38 97 LYS A C 1
ATOM 743 O O . LYS A 1 97 ? 10.547 6.756 -9.637 1.00 90.38 97 LYS A O 1
ATOM 748 N N . SER A 1 98 ? 9.278 5.204 -8.653 1.00 9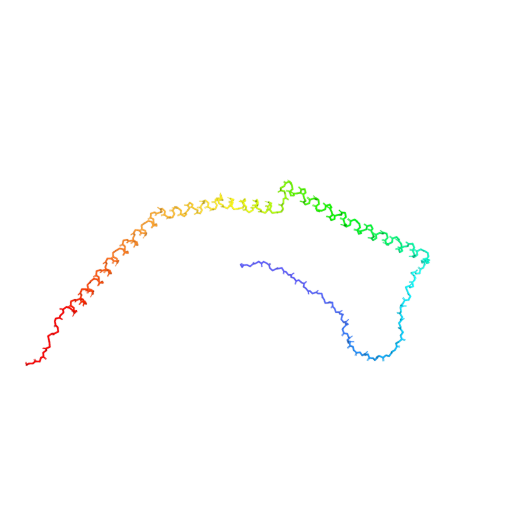0.81 98 SER A N 1
ATOM 749 C CA . SER A 1 98 ? 10.189 4.089 -8.925 1.00 90.81 98 SER A CA 1
ATOM 750 C C . SER A 1 98 ? 10.461 3.915 -10.420 1.00 90.81 98 SER A C 1
ATOM 752 O O . SER A 1 98 ? 11.592 3.642 -10.804 1.00 90.81 98 SER A O 1
ATOM 754 N N . TRP A 1 99 ? 9.460 4.118 -11.280 1.00 88.62 99 TRP A N 1
ATOM 755 C CA . TRP A 1 99 ? 9.655 4.119 -12.729 1.00 88.62 99 TRP A CA 1
ATOM 756 C C . TRP A 1 99 ? 10.556 5.270 -13.192 1.00 88.62 99 TRP A C 1
ATOM 758 O O . TRP A 1 99 ? 11.512 5.051 -13.938 1.00 88.62 99 TRP A O 1
ATOM 768 N N . GLN A 1 100 ? 10.285 6.487 -12.716 1.00 88.12 100 GLN A N 1
ATOM 769 C CA . GLN A 1 100 ? 11.098 7.662 -13.021 1.00 88.12 100 GLN A CA 1
ATOM 770 C C . GLN A 1 100 ? 12.542 7.492 -12.524 1.00 88.12 100 GLN A C 1
ATOM 772 O O . GLN A 1 100 ? 13.491 7.830 -13.233 1.00 88.12 100 GLN A O 1
ATOM 777 N N . ASP A 1 101 ? 12.714 6.918 -11.335 1.00 88.94 101 ASP A N 1
ATOM 778 C CA . ASP A 1 101 ? 14.007 6.635 -10.719 1.00 88.94 101 ASP A CA 1
ATOM 779 C C . ASP A 1 101 ? 14.780 5.605 -11.548 1.00 88.94 101 ASP A C 1
ATOM 781 O O . ASP A 1 101 ? 15.975 5.767 -11.758 1.00 88.94 101 ASP A O 1
ATOM 785 N N . VAL A 1 102 ? 14.115 4.587 -12.102 1.00 83.38 102 VAL A N 1
ATOM 786 C CA . VAL A 1 102 ? 14.752 3.629 -13.020 1.00 83.38 102 VAL A CA 1
ATOM 787 C C . VAL A 1 102 ? 15.202 4.316 -14.311 1.00 83.38 102 VAL A C 1
ATOM 789 O O . VAL A 1 102 ? 16.351 4.132 -14.710 1.00 83.38 102 VAL A O 1
ATOM 792 N N . GLN A 1 103 ? 14.356 5.146 -14.929 1.00 79.00 103 GLN A N 1
ATOM 793 C CA . GLN A 1 103 ? 14.705 5.879 -16.157 1.00 79.00 103 GLN A CA 1
ATOM 794 C C . GLN A 1 103 ? 15.856 6.874 -15.964 1.00 79.00 103 GLN A C 1
ATOM 796 O O . GLN A 1 103 ? 16.657 7.084 -16.870 1.00 79.00 103 GLN A O 1
ATOM 801 N N . THR A 1 104 ? 15.932 7.503 -14.794 1.00 78.25 104 THR A N 1
ATOM 802 C CA . THR A 1 104 ? 16.971 8.489 -14.460 1.00 78.25 104 THR A CA 1
ATOM 803 C C . THR A 1 104 ? 18.168 7.874 -13.742 1.00 78.25 104 THR A C 1
ATOM 805 O O . THR A 1 104 ? 19.155 8.564 -13.483 1.00 78.25 104 THR A O 1
ATOM 808 N N . SER A 1 105 ? 18.111 6.578 -13.424 1.00 84.38 105 SER A N 1
ATOM 809 C CA . SER A 1 105 ? 19.184 5.897 -12.714 1.00 84.38 105 SER A CA 1
ATOM 810 C C . SER A 1 105 ? 20.479 5.935 -13.520 1.00 84.38 105 SER A C 1
ATOM 812 O O . SER A 1 105 ? 20.500 5.712 -14.732 1.00 84.38 105 SER A O 1
ATOM 814 N N . ASN A 1 106 ? 21.594 6.135 -12.812 1.00 74.88 106 ASN A N 1
ATOM 815 C CA . ASN A 1 106 ? 22.927 6.043 -13.402 1.00 74.88 106 ASN A CA 1
ATOM 816 C C . ASN A 1 106 ? 23.159 4.687 -14.075 1.00 74.88 106 ASN A C 1
ATOM 818 O O . ASN A 1 106 ? 23.861 4.637 -15.072 1.00 74.88 106 ASN A O 1
ATOM 822 N N . ALA A 1 107 ? 22.555 3.603 -13.580 1.00 76.81 107 ALA A N 1
ATOM 823 C CA . ALA A 1 107 ? 22.639 2.295 -14.221 1.00 76.81 107 ALA A CA 1
ATOM 824 C C . ALA A 1 107 ? 21.969 2.290 -15.606 1.00 76.81 107 ALA A C 1
ATOM 826 O O . ALA A 1 107 ? 22.586 1.830 -16.562 1.00 76.81 107 ALA A O 1
ATOM 827 N N . TYR A 1 108 ? 20.756 2.843 -15.736 1.00 77.62 108 TYR A N 1
ATOM 828 C CA . TYR A 1 108 ? 20.071 2.957 -17.027 1.00 77.62 108 TYR A CA 1
ATOM 829 C C . TYR A 1 108 ? 20.801 3.910 -17.978 1.00 77.62 108 TYR A C 1
ATOM 831 O O . TYR A 1 108 ? 21.052 3.553 -19.124 1.00 77.62 108 TYR A O 1
ATOM 839 N N . LEU A 1 109 ? 21.207 5.090 -17.502 1.00 82.44 109 LEU A N 1
ATOM 840 C CA . LEU A 1 109 ? 21.947 6.061 -18.314 1.00 82.44 109 LEU A CA 1
ATOM 841 C C . LEU A 1 109 ? 23.315 5.523 -18.748 1.00 82.44 109 LEU A C 1
ATOM 843 O O . LEU A 1 109 ? 23.688 5.680 -19.906 1.00 82.44 109 LEU A O 1
ATOM 847 N N . SER A 1 110 ? 24.034 4.832 -17.860 1.00 78.75 110 SER A N 1
ATOM 848 C CA . SER A 1 110 ? 25.323 4.215 -18.193 1.00 78.75 110 SER A CA 1
ATOM 849 C C . SER A 1 110 ? 25.147 3.045 -19.150 1.00 78.75 110 SER A C 1
ATOM 851 O O . SER A 1 110 ? 25.920 2.929 -20.089 1.00 78.75 110 SER A O 1
ATOM 853 N N . ALA A 1 111 ? 24.127 2.201 -18.966 1.00 80.00 111 ALA A N 1
ATOM 854 C CA . ALA A 1 111 ? 23.831 1.111 -19.894 1.00 80.00 111 ALA A CA 1
ATOM 855 C C . ALA A 1 111 ? 23.388 1.628 -21.272 1.00 80.00 111 ALA A C 1
ATOM 857 O O . ALA A 1 111 ? 23.770 1.070 -22.296 1.00 80.00 111 ALA A O 1
ATOM 858 N N . SER A 1 112 ? 22.608 2.710 -21.313 1.00 77.81 112 SER A N 1
ATOM 859 C CA . SER A 1 112 ? 22.236 3.365 -22.567 1.00 77.81 112 SER A CA 1
ATOM 860 C C . SER A 1 112 ? 23.450 3.999 -23.242 1.00 77.81 112 SER A C 1
ATOM 862 O O . SER A 1 112 ? 23.588 3.874 -24.453 1.00 77.81 112 SER A O 1
ATOM 864 N N . SER A 1 113 ? 24.336 4.642 -22.476 1.00 79.75 113 SER A N 1
ATOM 865 C CA . SER A 1 113 ? 25.580 5.216 -22.995 1.00 79.75 113 SER A CA 1
ATOM 866 C C . SER A 1 113 ? 26.505 4.133 -23.535 1.00 79.75 113 SER A C 1
ATOM 868 O O . SER A 1 113 ? 26.996 4.269 -24.644 1.00 79.75 113 SER A O 1
ATOM 870 N N . THR A 1 114 ? 26.698 3.023 -22.816 1.00 80.19 114 THR A N 1
ATOM 871 C CA . THR A 1 114 ? 27.558 1.932 -23.295 1.00 80.19 114 THR A CA 1
ATOM 872 C C . THR A 1 114 ? 26.969 1.232 -24.513 1.00 80.19 114 THR A C 1
ATOM 874 O O . THR A 1 114 ? 27.720 0.825 -25.394 1.00 80.19 114 THR A O 1
ATOM 877 N N . LEU A 1 115 ? 25.642 1.100 -24.605 1.00 83.88 115 LEU A N 1
ATOM 878 C CA . LEU A 1 115 ? 24.992 0.608 -25.819 1.00 83.88 115 LEU A CA 1
ATOM 879 C C . LEU A 1 115 ? 25.203 1.554 -27.001 1.00 83.88 115 LEU A C 1
ATOM 881 O O . LEU A 1 115 ? 25.491 1.075 -28.097 1.00 83.88 115 LEU A O 1
ATOM 885 N N . ASP A 1 116 ? 25.094 2.865 -26.787 1.00 84.62 116 ASP A N 1
ATOM 886 C CA . ASP A 1 116 ? 25.362 3.858 -27.828 1.00 84.62 116 ASP A CA 1
ATOM 887 C C . ASP A 1 116 ? 26.839 3.835 -28.251 1.00 84.62 116 ASP A C 1
ATOM 889 O O . ASP A 1 116 ? 27.141 3.800 -29.443 1.00 84.62 116 ASP A O 1
ATOM 893 N N . ASP A 1 117 ? 27.758 3.711 -27.291 1.00 85.25 117 ASP A N 1
ATOM 894 C CA . ASP A 1 117 ? 29.195 3.568 -27.532 1.00 85.25 117 ASP A CA 1
ATOM 895 C C . ASP A 1 117 ? 29.509 2.296 -28.329 1.00 85.25 117 ASP A C 1
ATOM 897 O O . ASP A 1 117 ? 30.289 2.328 -29.280 1.00 85.25 117 ASP A O 1
ATOM 901 N N . ILE A 1 118 ? 28.880 1.164 -27.990 1.00 82.94 118 ILE A N 1
ATOM 902 C CA . ILE A 1 118 ? 29.048 -0.100 -28.718 1.00 82.94 118 ILE A CA 1
ATOM 903 C C . ILE A 1 118 ? 28.481 0.021 -30.134 1.00 82.94 118 ILE A C 1
ATOM 905 O O . ILE A 1 118 ? 29.165 -0.361 -31.085 1.00 82.94 118 ILE A O 1
ATOM 909 N N . ALA A 1 119 ? 27.275 0.573 -30.295 1.00 82.75 119 A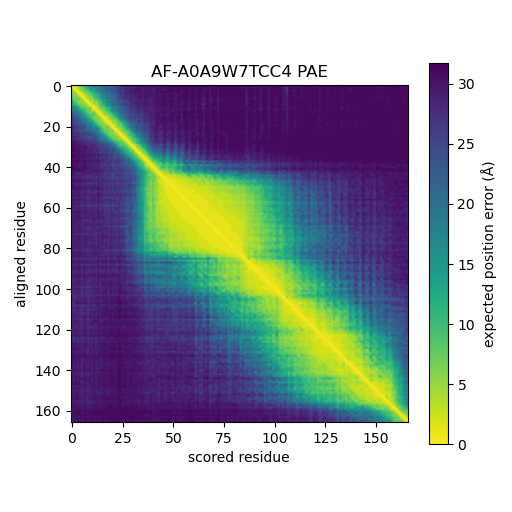LA A N 1
ATOM 910 C CA . ALA A 1 119 ? 26.633 0.757 -31.597 1.00 82.75 119 ALA A CA 1
ATOM 911 C C . ALA A 1 119 ? 27.423 1.718 -32.501 1.00 82.75 119 ALA A C 1
ATOM 913 O O . ALA A 1 119 ? 27.507 1.522 -33.716 1.00 82.75 119 ALA A O 1
ATOM 914 N N . ASN A 1 120 ? 28.046 2.738 -31.913 1.00 82.31 120 ASN A N 1
ATOM 915 C CA . ASN A 1 120 ? 28.876 3.691 -32.634 1.00 82.31 120 ASN A CA 1
ATOM 916 C C . ASN A 1 120 ? 30.336 3.264 -32.780 1.00 82.31 120 ASN A C 1
ATOM 918 O O . ASN A 1 120 ? 31.051 3.898 -33.566 1.00 82.31 120 ASN A O 1
ATOM 922 N N . SER A 1 121 ? 30.759 2.202 -32.089 1.00 88.31 121 SER A N 1
ATOM 923 C CA . SER A 1 121 ? 32.139 1.732 -32.094 1.00 88.31 121 SER A CA 1
ATOM 924 C C . SER A 1 121 ? 32.608 1.342 -33.492 1.00 88.31 121 SER A C 1
ATOM 926 O O . SER A 1 121 ? 31.876 0.760 -34.299 1.00 88.31 121 SER A O 1
ATOM 928 N N . GLU A 1 122 ? 33.882 1.615 -33.762 1.00 83.94 122 GLU A N 1
ATOM 929 C CA . GLU A 1 122 ? 34.524 1.218 -35.014 1.00 83.94 122 GLU A CA 1
ATOM 930 C C . GLU A 1 122 ? 34.512 -0.299 -35.199 1.00 83.94 122 GLU A C 1
ATOM 932 O O . GLU A 1 122 ? 34.393 -0.776 -36.320 1.00 83.94 122 GLU A O 1
ATOM 937 N N . VAL A 1 123 ? 34.580 -1.074 -34.111 1.00 84.69 123 VAL A N 1
ATOM 938 C CA . VAL A 1 123 ? 34.529 -2.541 -34.163 1.00 84.69 123 VAL A CA 1
ATOM 939 C C . VAL A 1 123 ? 33.155 -3.020 -34.634 1.00 84.69 123 VAL A C 1
ATOM 941 O O . VAL A 1 123 ? 33.084 -3.864 -35.531 1.00 84.69 123 VAL A O 1
ATOM 944 N N . TYR A 1 124 ? 32.068 -2.462 -34.088 1.00 85.62 124 TYR A N 1
ATOM 945 C CA . TYR A 1 124 ? 30.709 -2.785 -34.525 1.00 85.62 124 TYR A CA 1
ATOM 946 C C . TYR A 1 124 ? 30.465 -2.325 -35.964 1.00 85.62 124 TYR A C 1
ATOM 948 O O . TYR A 1 124 ? 30.065 -3.138 -36.795 1.00 85.62 124 TYR A O 1
ATOM 956 N N . LYS A 1 125 ? 30.796 -1.070 -36.299 1.00 87.62 125 LYS A N 1
ATOM 957 C CA . LYS A 1 125 ? 30.651 -0.527 -37.660 1.00 87.62 125 LYS A CA 1
ATOM 958 C C . LYS A 1 125 ? 31.460 -1.313 -38.683 1.00 87.62 125 LYS A C 1
ATOM 960 O O . LYS A 1 125 ? 30.917 -1.705 -39.704 1.00 87.62 125 LYS A O 1
ATOM 965 N N . LYS A 1 126 ? 32.720 -1.640 -38.394 1.00 89.69 126 LYS A N 1
ATOM 966 C CA . LYS A 1 126 ? 33.575 -2.437 -39.285 1.00 89.69 126 LYS A CA 1
ATOM 967 C C . LYS A 1 126 ? 33.072 -3.869 -39.432 1.00 89.69 126 LYS A C 1
ATOM 969 O O . LYS A 1 126 ? 33.172 -4.435 -40.518 1.00 89.69 126 LYS A O 1
ATOM 974 N N . THR A 1 127 ? 32.499 -4.457 -38.382 1.00 86.00 127 THR A N 1
ATOM 975 C CA . THR A 1 127 ? 31.851 -5.779 -38.455 1.00 86.00 127 THR A CA 1
ATOM 976 C C . THR A 1 127 ? 30.575 -5.718 -39.289 1.00 86.00 127 THR A C 1
ATOM 978 O O . THR A 1 127 ? 30.393 -6.550 -40.174 1.00 86.00 127 THR A O 1
ATOM 981 N N . GLN A 1 128 ? 29.730 -4.707 -39.072 1.00 87.06 128 GLN A N 1
ATOM 982 C CA . GLN A 1 128 ? 28.529 -4.447 -39.863 1.00 87.06 128 GLN A CA 1
ATOM 983 C C . GLN A 1 128 ? 28.880 -4.208 -41.334 1.00 87.06 128 GLN A C 1
ATOM 985 O O . GLN A 1 128 ? 28.256 -4.791 -42.216 1.00 87.06 128 GLN A O 1
ATOM 990 N N . GLU A 1 129 ? 29.896 -3.398 -41.616 1.00 86.56 129 GLU A N 1
ATOM 991 C CA . GLU A 1 129 ? 30.398 -3.146 -42.964 1.00 86.56 129 GLU A CA 1
ATOM 992 C C . GLU A 1 129 ? 30.976 -4.412 -43.589 1.00 86.56 129 GLU A C 1
ATOM 994 O O . GLU A 1 129 ? 30.660 -4.710 -44.735 1.00 86.56 129 GLU A O 1
ATOM 999 N N . THR A 1 130 ? 31.766 -5.196 -42.853 1.00 85.88 130 THR A N 1
ATOM 1000 C CA . THR A 1 130 ? 32.343 -6.453 -43.358 1.00 85.88 130 THR A CA 1
ATOM 1001 C C . THR A 1 130 ? 31.250 -7.471 -43.665 1.00 85.88 130 THR A C 1
ATOM 1003 O O . THR A 1 130 ? 31.268 -8.082 -44.732 1.00 85.88 130 THR A O 1
ATOM 1006 N N . LEU A 1 131 ? 30.267 -7.622 -42.774 1.00 86.75 131 LEU A N 1
ATOM 1007 C CA . LEU A 1 131 ? 29.118 -8.501 -42.973 1.00 86.75 131 LEU A CA 1
ATOM 1008 C C . LEU A 1 131 ? 28.247 -8.0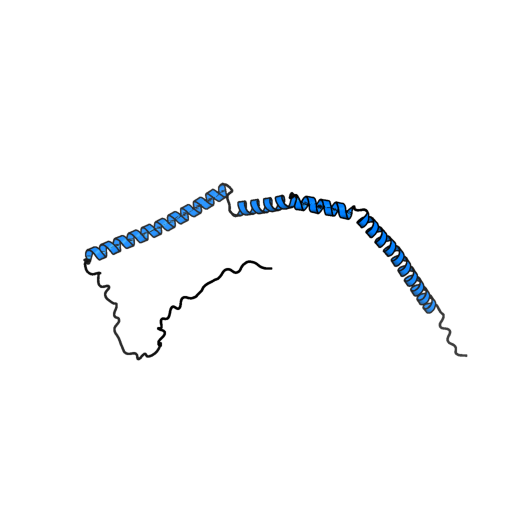21 -44.137 1.00 86.75 131 LEU A C 1
ATOM 1010 O O . LEU A 1 131 ? 27.844 -8.830 -44.964 1.00 86.75 131 LEU A O 1
ATOM 1014 N N . SER A 1 132 ? 27.994 -6.716 -44.239 1.00 88.81 132 SER A N 1
ATOM 1015 C CA . SER A 1 132 ? 27.238 -6.115 -45.340 1.00 88.81 132 SER A CA 1
ATOM 1016 C C . SER A 1 132 ? 27.961 -6.301 -46.676 1.00 88.81 132 SER A C 1
ATOM 1018 O O . SER A 1 132 ? 27.361 -6.756 -47.645 1.00 88.81 132 SER A O 1
ATOM 1020 N N . GLN A 1 133 ? 29.272 -6.058 -46.731 1.00 85.56 133 GLN A N 1
ATOM 1021 C CA . GLN A 1 133 ? 30.087 -6.264 -47.930 1.00 85.56 133 GLN A CA 1
ATOM 1022 C C . GLN A 1 133 ? 30.160 -7.742 -48.324 1.00 85.56 133 GLN A C 1
ATOM 1024 O O . GLN A 1 133 ? 30.009 -8.071 -49.500 1.00 85.56 133 GLN A O 1
ATOM 1029 N N . ALA A 1 134 ? 30.371 -8.647 -47.366 1.00 81.94 134 ALA A N 1
ATOM 1030 C CA . ALA A 1 134 ? 30.359 -10.085 -47.616 1.00 81.94 134 ALA A CA 1
ATOM 1031 C C . ALA A 1 134 ? 28.967 -10.560 -48.061 1.00 81.94 134 ALA A C 1
ATOM 1033 O O . ALA A 1 134 ? 28.855 -11.346 -49.002 1.00 81.94 134 ALA A O 1
ATOM 1034 N N . GLY A 1 135 ? 27.910 -10.033 -47.444 1.00 82.31 135 GLY A N 1
ATOM 1035 C CA . GLY A 1 135 ? 26.517 -10.303 -47.778 1.00 82.31 135 GLY A CA 1
ATOM 1036 C C . GLY A 1 135 ? 26.153 -9.818 -49.175 1.00 82.31 135 GLY A C 1
ATOM 1037 O O . GLY A 1 135 ? 25.567 -10.573 -49.941 1.00 82.31 135 GLY A O 1
ATOM 1038 N N . GLN A 1 136 ? 26.566 -8.612 -49.568 1.00 84.06 136 GLN A N 1
ATOM 1039 C CA . GLN A 1 136 ? 26.350 -8.108 -50.923 1.00 84.06 136 GLN A CA 1
ATOM 1040 C C . GLN A 1 136 ? 27.145 -8.896 -51.963 1.00 84.06 136 GLN A C 1
ATOM 1042 O O . GLN A 1 136 ? 26.588 -9.260 -52.996 1.00 84.06 136 GLN A O 1
ATOM 1047 N N . LYS A 1 137 ? 28.410 -9.235 -51.684 1.00 84.75 137 LYS A N 1
ATOM 1048 C CA . LYS A 1 137 ? 29.226 -10.072 -52.580 1.00 84.75 137 LYS A CA 1
ATOM 1049 C C . LYS A 1 137 ? 28.630 -11.474 -52.746 1.00 84.75 137 LYS A C 1
ATOM 1051 O O . LYS A 1 137 ? 28.561 -11.982 -53.862 1.00 84.75 137 LYS A O 1
ATOM 1056 N N . THR A 1 138 ? 28.137 -12.069 -51.662 1.00 79.31 138 THR A N 1
ATOM 1057 C CA . THR 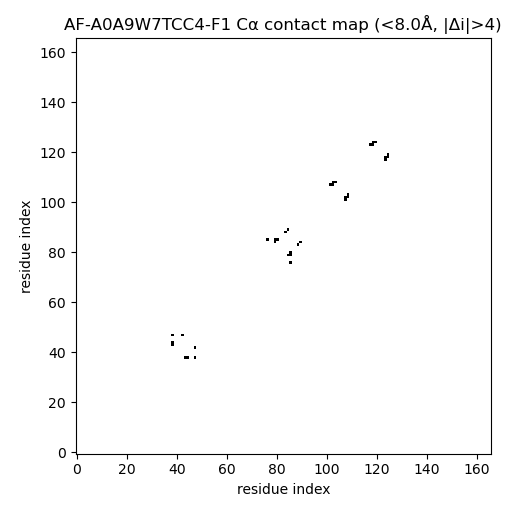A 1 138 ? 27.485 -13.388 -51.676 1.00 79.31 138 THR A CA 1
ATOM 1058 C C . THR A 1 138 ? 26.118 -13.333 -52.356 1.00 79.31 138 THR A C 1
ATOM 1060 O O . THR A 1 138 ? 25.810 -14.194 -53.171 1.00 79.31 138 THR A O 1
ATOM 1063 N N . SER A 1 139 ? 25.317 -12.299 -52.087 1.00 76.38 139 SER A N 1
ATOM 1064 C CA . SER A 1 139 ? 24.009 -12.080 -52.715 1.00 76.38 139 SER A CA 1
ATOM 1065 C C . SER A 1 139 ? 24.143 -11.854 -54.225 1.00 76.38 139 SER A C 1
ATOM 1067 O O . SER A 1 139 ? 23.414 -12.454 -55.014 1.00 76.38 139 SER A O 1
ATOM 1069 N N . ALA A 1 140 ? 25.146 -11.082 -54.654 1.00 76.81 140 ALA A N 1
ATOM 1070 C CA . ALA A 1 140 ? 25.471 -10.898 -56.066 1.00 76.81 140 ALA A CA 1
ATOM 1071 C C . ALA A 1 140 ? 25.924 -12.209 -56.732 1.00 76.81 140 ALA A C 1
ATOM 1073 O O . ALA A 1 140 ? 25.482 -12.525 -57.840 1.00 76.81 140 ALA A O 1
ATOM 1074 N N . ALA A 1 141 ? 26.751 -13.010 -56.052 1.00 73.94 141 ALA A N 1
ATOM 1075 C CA . ALA A 1 141 ? 27.154 -14.326 -56.544 1.00 73.94 141 ALA A CA 1
ATOM 1076 C C . ALA A 1 141 ? 25.957 -15.291 -56.648 1.00 73.94 141 ALA A C 1
ATOM 1078 O O . ALA A 1 141 ? 25.784 -15.944 -57.677 1.00 73.94 141 ALA A O 1
ATOM 1079 N N . PHE A 1 142 ? 25.083 -15.329 -55.638 1.00 73.75 142 PHE A N 1
ATOM 1080 C CA . PHE A 1 142 ? 23.868 -16.145 -55.645 1.00 73.75 142 PHE A CA 1
ATOM 1081 C C . PHE A 1 142 ? 22.908 -15.736 -56.770 1.00 73.75 142 PHE A C 1
ATOM 1083 O O . PHE A 1 142 ? 22.430 -16.591 -57.513 1.00 73.75 142 PHE A O 1
ATOM 1090 N N . SER A 1 143 ? 22.687 -14.433 -56.966 1.00 75.88 143 SER A N 1
ATOM 1091 C CA . SER A 1 143 ? 21.885 -13.908 -58.078 1.00 75.88 143 SER A CA 1
ATOM 1092 C C . SER A 1 143 ? 22.474 -14.287 -59.444 1.00 75.88 143 SER A C 1
ATOM 1094 O O . SER A 1 143 ? 21.748 -14.691 -60.355 1.00 75.88 143 SER A O 1
ATOM 1096 N N . THR A 1 144 ? 23.803 -14.256 -59.583 1.00 77.69 144 THR A N 1
ATOM 1097 C CA . THR A 1 144 ? 24.498 -14.639 -60.824 1.00 77.69 144 THR A CA 1
ATOM 1098 C C . THR A 1 144 ? 24.321 -16.125 -61.139 1.00 77.69 144 THR A C 1
ATOM 1100 O O . THR A 1 144 ? 23.994 -16.482 -62.272 1.00 77.69 144 THR A O 1
ATOM 1103 N N . VAL A 1 145 ? 24.464 -16.999 -60.138 1.00 72.50 145 VAL A N 1
ATOM 1104 C CA . VAL A 1 145 ? 24.241 -18.445 -60.303 1.00 72.50 145 VAL A CA 1
ATOM 1105 C C . VAL A 1 145 ? 22.763 -18.742 -60.588 1.00 72.50 145 VAL A C 1
ATOM 1107 O O . VAL A 1 145 ? 22.462 -19.513 -61.499 1.00 72.50 145 VAL A O 1
ATOM 1110 N N . GLY A 1 146 ? 21.830 -18.075 -59.901 1.00 76.75 146 GLY A N 1
ATOM 1111 C CA . GLY A 1 146 ? 20.391 -18.194 -60.159 1.00 76.75 146 GLY A CA 1
ATOM 1112 C C . GLY A 1 146 ? 19.994 -17.744 -61.569 1.00 76.75 146 GLY A C 1
ATOM 1113 O O . GLY A 1 146 ? 19.194 -18.406 -62.235 1.00 76.75 146 GLY A O 1
ATOM 1114 N N . THR A 1 147 ? 20.611 -16.674 -62.072 1.00 77.12 147 THR A N 1
ATOM 1115 C CA . THR A 1 147 ? 20.390 -16.171 -63.435 1.00 77.12 147 THR A CA 1
ATOM 1116 C C . THR A 1 147 ? 20.977 -17.117 -64.483 1.00 77.12 147 THR A C 1
ATOM 1118 O O . THR A 1 147 ? 20.322 -17.395 -65.485 1.00 77.12 147 THR A O 1
ATOM 1121 N N . ALA A 1 148 ? 22.168 -17.680 -64.254 1.00 76.81 148 ALA A N 1
ATOM 1122 C CA . ALA A 1 148 ? 22.778 -18.658 -65.159 1.00 76.81 148 ALA A CA 1
ATOM 1123 C C . ALA A 1 148 ? 21.961 -19.960 -65.253 1.00 76.81 148 ALA A C 1
ATOM 1125 O O . ALA A 1 148 ? 21.763 -20.489 -66.348 1.00 76.81 148 ALA A O 1
ATOM 1126 N N . ILE A 1 149 ? 21.426 -20.445 -64.127 1.00 75.56 149 ILE A N 1
ATOM 1127 C CA . ILE A 1 149 ? 20.536 -21.615 -64.093 1.00 75.56 149 ILE A CA 1
ATOM 1128 C C . ILE A 1 149 ? 19.210 -21.305 -64.797 1.00 75.56 149 ILE A C 1
ATOM 1130 O O . ILE A 1 149 ? 18.763 -22.095 -65.628 1.00 75.56 149 ILE A O 1
ATOM 1134 N N . SER A 1 150 ? 18.606 -20.144 -64.519 1.00 76.69 150 SER A N 1
ATOM 1135 C CA . SER A 1 150 ? 17.349 -19.716 -65.153 1.00 76.69 150 SER A CA 1
ATOM 1136 C C . SER A 1 150 ? 17.499 -19.567 -66.665 1.00 76.69 150 SER A C 1
ATOM 1138 O O . SER A 1 150 ? 16.622 -19.980 -67.418 1.00 76.69 150 SER A O 1
ATOM 1140 N N . ARG A 1 151 ? 18.643 -19.048 -67.118 1.00 79.25 151 ARG A N 1
ATOM 1141 C CA . ARG A 1 151 ? 18.982 -18.924 -68.536 1.00 79.25 151 ARG A CA 1
ATOM 1142 C C . ARG A 1 151 ? 19.180 -20.291 -69.192 1.00 79.25 151 ARG A C 1
ATOM 1144 O O . ARG A 1 151 ? 18.563 -20.550 -70.214 1.00 79.25 151 ARG A O 1
ATOM 1151 N N . LYS A 1 152 ? 19.917 -21.210 -68.557 1.00 78.44 152 LYS A N 1
ATOM 1152 C CA . LYS A 1 152 ? 20.089 -22.589 -69.052 1.00 78.44 152 LYS A CA 1
ATOM 1153 C C . LYS A 1 152 ? 18.764 -23.359 -69.128 1.00 78.44 152 LYS A C 1
ATOM 1155 O O . LYS A 1 152 ? 18.565 -24.148 -70.048 1.00 78.44 152 LYS A O 1
ATOM 1160 N N . LEU A 1 153 ? 17.858 -23.141 -68.175 1.00 75.56 153 LEU A N 1
ATOM 1161 C CA . LEU A 1 153 ? 16.524 -23.745 -68.185 1.00 75.56 153 LEU A CA 1
ATOM 1162 C C . LEU A 1 153 ? 15.613 -23.109 -69.249 1.00 75.56 153 LEU A C 1
ATOM 1164 O O . LEU A 1 153 ? 14.849 -23.818 -69.901 1.00 75.56 153 LEU A O 1
ATOM 1168 N N . GLY A 1 154 ? 15.706 -21.792 -69.440 1.00 78.25 154 GLY A N 1
ATOM 1169 C CA . GLY A 1 154 ? 15.023 -21.072 -70.514 1.00 78.25 154 GLY A CA 1
ATOM 1170 C C . GLY A 1 154 ? 15.460 -21.550 -71.900 1.00 78.25 154 GLY A C 1
ATOM 1171 O O . GLY A 1 154 ? 14.608 -21.877 -72.721 1.00 78.25 154 GLY A O 1
ATOM 1172 N N . ASP A 1 155 ? 16.767 -21.697 -72.120 1.00 75.25 155 ASP A N 1
ATOM 1173 C CA . ASP A 1 155 ? 17.333 -22.167 -73.389 1.00 75.25 155 ASP A CA 1
ATOM 1174 C C . ASP A 1 155 ? 16.894 -23.608 -73.720 1.00 75.25 155 ASP A C 1
ATOM 1176 O O . ASP A 1 155 ? 16.573 -23.907 -74.867 1.00 75.25 155 ASP A O 1
ATOM 1180 N N . MET A 1 156 ? 16.778 -24.500 -72.724 1.00 70.19 156 MET A N 1
ATOM 1181 C CA . MET A 1 156 ? 16.245 -25.861 -72.926 1.00 70.19 156 MET A CA 1
ATOM 1182 C C . MET A 1 156 ? 14.761 -25.881 -73.315 1.00 70.19 156 MET A C 1
ATOM 1184 O O . MET A 1 156 ? 14.339 -26.752 -74.071 1.00 70.19 156 MET A O 1
ATOM 1188 N N . ARG A 1 157 ? 13.965 -24.927 -72.816 1.00 68.31 157 ARG A N 1
ATOM 1189 C CA . ARG A 1 157 ? 12.545 -24.782 -73.179 1.00 68.31 157 ARG A CA 1
ATOM 1190 C C . ARG A 1 157 ? 12.344 -24.124 -74.547 1.00 68.31 157 ARG A C 1
ATOM 1192 O O . ARG A 1 157 ? 11.243 -24.207 -75.080 1.00 68.31 157 ARG A O 1
ATOM 1199 N N . ALA A 1 158 ? 13.374 -23.477 -75.093 1.00 65.75 158 ALA A N 1
ATOM 1200 C CA . ALA A 1 158 ? 13.340 -22.788 -76.381 1.00 65.75 158 ALA A CA 1
ATOM 1201 C C . ALA A 1 158 ? 13.842 -23.644 -77.564 1.00 65.75 158 ALA A C 1
ATOM 1203 O O . ALA A 1 158 ? 13.827 -23.170 -78.700 1.00 65.75 158 ALA A O 1
ATOM 1204 N N . LEU A 1 159 ? 14.273 -24.894 -77.337 1.00 60.28 159 LEU A N 1
ATOM 1205 C CA . LEU A 1 159 ? 14.642 -25.803 -78.425 1.00 60.28 159 LEU A CA 1
ATOM 1206 C C . LEU A 1 159 ? 13.387 -26.292 -79.177 1.00 60.28 159 LEU A C 1
ATOM 1208 O O . LEU A 1 159 ? 12.427 -26.727 -78.537 1.00 60.28 159 LEU A O 1
ATOM 1212 N N . PRO A 1 160 ? 13.372 -26.271 -80.524 1.00 58.69 160 PRO A N 1
ATOM 1213 C CA . PRO A 1 160 ? 12.271 -26.830 -81.295 1.00 58.69 160 PRO A CA 1
ATOM 1214 C C . PRO A 1 160 ? 12.252 -28.356 -81.141 1.00 58.69 160 PRO A C 1
ATOM 1216 O O . PRO A 1 160 ? 13.263 -29.025 -81.357 1.00 58.69 160 PRO A O 1
ATOM 1219 N N . PHE A 1 161 ? 11.092 -28.916 -80.795 1.00 59.28 161 PHE A N 1
ATOM 1220 C CA . PHE A 1 161 ? 10.849 -30.359 -80.817 1.00 59.28 161 PHE A CA 1
ATOM 1221 C C . PHE A 1 161 ? 10.872 -30.847 -82.275 1.00 59.28 161 PHE A C 1
ATOM 1223 O O . PHE A 1 161 ? 9.834 -30.944 -82.926 1.00 59.28 161 PHE A O 1
ATOM 1230 N N . SER A 1 162 ? 12.059 -31.096 -82.829 1.00 57.78 162 SER A N 1
ATOM 1231 C CA . SER A 1 162 ? 12.177 -31.721 -84.146 1.00 57.78 162 SER A CA 1
ATOM 1232 C C . SER A 1 162 ? 12.096 -33.235 -83.975 1.00 57.78 162 SER A C 1
ATOM 1234 O O . SER A 1 162 ? 13.058 -33.889 -83.571 1.00 57.78 162 SER A O 1
ATOM 1236 N N . ASN A 1 163 ? 10.902 -33.771 -84.224 1.00 49.09 163 ASN A N 1
ATOM 1237 C CA . ASN A 1 163 ? 10.633 -35.199 -84.314 1.00 49.09 163 ASN A CA 1
ATOM 1238 C C . ASN A 1 163 ? 11.475 -35.801 -85.450 1.00 49.09 163 ASN A C 1
ATOM 1240 O O . ASN A 1 163 ? 11.292 -35.442 -86.610 1.00 49.09 163 ASN A O 1
ATOM 1244 N N . SER A 1 164 ? 12.376 -36.727 -85.122 1.00 52.25 164 SER A N 1
ATOM 1245 C CA . SER A 1 164 ? 13.002 -37.601 -86.116 1.00 52.25 164 SER A CA 1
ATOM 1246 C C . SER A 1 164 ? 12.051 -38.762 -86.412 1.00 52.25 164 SER A C 1
ATOM 1248 O O . SER A 1 164 ? 11.935 -39.683 -85.607 1.00 52.25 164 SER A O 1
ATOM 1250 N N . PHE A 1 165 ? 11.344 -38.687 -87.539 1.00 48.41 165 PHE A N 1
ATOM 1251 C CA . PHE A 1 165 ? 10.774 -39.829 -88.257 1.00 48.41 165 PHE A CA 1
ATOM 1252 C C . PHE A 1 165 ? 10.841 -39.507 -89.753 1.00 48.41 165 PHE A C 1
ATOM 1254 O O . PHE A 1 165 ? 10.238 -38.531 -90.201 1.00 48.41 165 PHE A O 1
ATOM 1261 N N . GLY A 1 166 ? 11.597 -40.316 -90.494 1.00 42.47 166 GLY A N 1
ATOM 1262 C CA . GLY A 1 166 ? 11.825 -40.193 -91.933 1.00 42.47 166 GLY A CA 1
ATOM 1263 C C . GLY A 1 166 ? 13.059 -40.969 -92.346 1.00 42.47 166 GLY A C 1
ATOM 1264 O O . GLY A 1 166 ? 14.1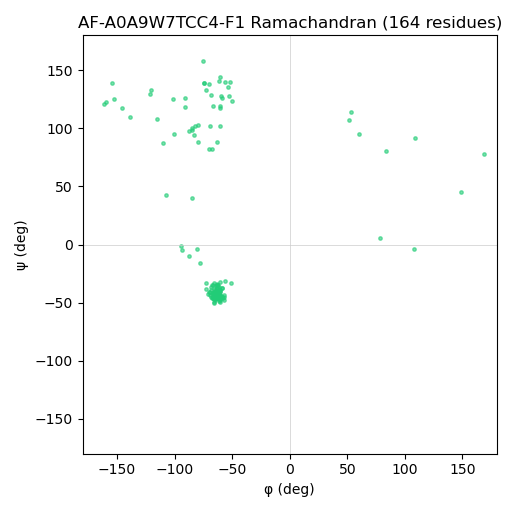55 -40.384 -92.230 1.00 42.47 166 GLY A O 1
#

Radius of gyration: 46.56 Å; Cα contacts (8 Å, |Δi|>4): 18; chains: 1; bounding box: 68×65×140 Å

Organism: Triplophysa rosa (NCBI:txid992332)

Mean predicted aligned error: 20.98 Å

InterPro domains:
  IPR007327 Tumour protein D52 [PF04201] (43-116)
  IPR007327 Tumour protein D52 [PTHR19307] (7-165)